Protein AF-A0A7S0EV48-F1 (afdb_monomer)

Solvent-accessible surface area (backbone atoms only — not comparable to full-atom values): 9261 Å² total; per-residue (Å²): 136,82,73,66,69,78,42,91,48,71,89,72,40,37,50,94,93,35,61,38,34,83,63,42,38,65,56,69,79,68,85,38,49,69,50,96,59,47,28,30,71,78,83,77,50,56,80,42,64,40,80,38,73,55,60,27,65,70,56,52,50,50,52,32,59,42,40,72,40,88,62,44,61,56,60,30,37,65,75,22,78,67,52,96,60,30,73,52,99,55,79,48,64,44,30,36,52,44,49,37,57,83,77,74,41,82,42,78,36,69,40,39,57,60,41,55,19,26,65,86,63,86,44,51,26,48,41,43,57,20,96,72,22,32,37,52,58,34,55,50,53,51,36,50,22,56,72,62,71,27,50,66,34,44,36,71,72,65,54,75,56,105

Organism: NCBI:txid33657

InterPro domains:
  IPR000169 Cysteine peptidase, cysteine active site [PS00139] (51-62)
  IPR001300 Peptidase C2, calpain, catalytic domain [PF00648] (40-161)
  IPR001300 Peptidase C2, calpain, catalytic domain [PS50203] (36-162)
  IPR022684 Peptidase C2, calpain family [PR00704] (51-67)
  IPR022684 Peptidase C2, calpain family [PR00704] (124-147)
  IPR022684 Peptidase C2, calpain family [PR00704] (149-162)
  IPR022684 Peptidase C2, calpain family [PTHR10183] (40-162)
  IPR038765 Papain-like cysteine peptidase superfamily [SSF54001] (39-161)

Mean predicted aligned error: 6.04 Å

Sequence (162 aa):
GLGASTDKFTDGFGYGGYKCGPPIKPGRGEGVGDVPSLKFVGDIDPSDITQGGVGDCWLLSGISSLAEFDGAIARLFRKTEGIERLPQDMPNSYTVSLFDLATWQEVDVVVDERLARKPDGTGLLGCEPSQDGELWACYLEKAVAAHCGGWDKIDGGQCTHA

Nearest PDB structures (foldseek):
  2nqa-assembly1_B  TM=6.948E-01  e=1.345E-07  Homo sapiens
  7afo-assembly1_Q  TM=5.428E-01  e=9.738E+00  Escherichia coli
  5cgm-assembly1_A  TM=2.486E-01  e=5.796E+00  Mycolicibacterium thermoresistibile ATCC 19527
  5cim-assembly1_A  TM=2.301E-01  e=7.041E+00  Mycolicibacterium thermoresistibile ATCC 19527
  5cgm-assembly1_B  TM=2.369E-01  e=7.513E+00  Mycolicibacterium thermoresistibile ATCC 19527

Foldseek 3Di:
DDQPDADPAQQVADDPPFHFDDWDFACPPRPAVVDPLAAQDDQQALQQWDWAQFQLVVVSVVVSVLSVDPCSLVVQQVVQPPRRPPPDPGWGKTWGFFAFLVVRDTDTFIHTRIFTHHSVRPGTRGTGGGPSNHCSRRVNVVSLQVVLVHRNCSHPPNDPGD

Structure (mmCIF, N/CA/C/O backbone):
data_AF-A0A7S0EV48-F1
#
_entry.id   AF-A0A7S0EV48-F1
#
loop_
_atom_site.group_PDB
_atom_site.id
_atom_site.type_symbol
_atom_site.label_atom_id
_atom_site.label_alt_id
_atom_site.label_comp_id
_atom_site.label_asym_id
_atom_site.label_entity_id
_atom_site.label_seq_id
_atom_site.pdbx_PDB_ins_code
_atom_site.Cartn_x
_atom_site.Cartn_y
_atom_site.Cartn_z
_atom_site.occupancy
_atom_site.B_iso_or_equiv
_atom_site.auth_seq_id
_atom_site.auth_comp_id
_atom_site.auth_asym_id
_atom_site.auth_atom_id
_atom_site.pdbx_PDB_model_num
ATOM 1 N N . GLY A 1 1 ? -21.873 6.089 -14.968 1.00 37.34 1 GLY A N 1
ATOM 2 C CA . GLY A 1 1 ? -20.549 5.551 -15.315 1.00 37.34 1 GLY A CA 1
ATOM 3 C C . GLY A 1 1 ? -19.539 6.271 -14.468 1.00 37.34 1 GLY A C 1
ATOM 4 O O . GLY A 1 1 ? -19.228 7.410 -14.774 1.00 37.34 1 GLY A O 1
ATOM 5 N N . LEU A 1 2 ? -19.140 5.670 -13.353 1.00 43.53 2 LEU A N 1
ATOM 6 C CA . LEU A 1 2 ? -18.134 6.231 -12.459 1.00 43.53 2 LEU A CA 1
ATOM 7 C C . LEU A 1 2 ? -16.817 5.564 -12.847 1.00 43.53 2 LEU A C 1
ATOM 9 O O . LEU A 1 2 ? -16.597 4.406 -12.515 1.00 43.53 2 LEU A O 1
ATOM 13 N N . GLY A 1 3 ? -15.993 6.251 -13.639 1.00 45.72 3 GLY A N 1
ATOM 14 C CA . GLY A 1 3 ? -14.581 5.882 -13.701 1.00 45.72 3 GLY A CA 1
ATOM 15 C C . GLY A 1 3 ? -14.022 6.058 -12.295 1.00 45.72 3 GLY A C 1
ATOM 16 O O . GLY A 1 3 ? -14.313 7.084 -11.676 1.00 45.72 3 GLY A O 1
ATOM 17 N N . ALA A 1 4 ? -13.316 5.061 -11.757 1.00 56.09 4 ALA A N 1
ATOM 18 C CA . ALA A 1 4 ? -12.731 5.204 -10.430 1.00 56.09 4 ALA A CA 1
ATOM 19 C C . ALA A 1 4 ? -11.865 6.469 -10.419 1.00 56.09 4 ALA A C 1
ATOM 21 O O . ALA A 1 4 ? -11.017 6.664 -11.294 1.00 56.09 4 ALA A O 1
ATOM 22 N N . SER A 1 5 ? -12.153 7.364 -9.476 1.00 69.50 5 SER A N 1
ATOM 23 C CA . SER A 1 5 ? -11.371 8.577 -9.292 1.00 69.50 5 SER A CA 1
ATOM 24 C C . SER A 1 5 ? -9.965 8.169 -8.880 1.00 69.50 5 SER A C 1
ATOM 26 O O . SER A 1 5 ? -9.798 7.392 -7.943 1.00 69.50 5 SER A O 1
ATOM 28 N N . THR A 1 6 ? -8.959 8.722 -9.550 1.00 86.62 6 THR A N 1
ATOM 29 C CA . THR A 1 6 ? -7.585 8.701 -9.050 1.00 86.62 6 THR A CA 1
ATOM 30 C C . THR A 1 6 ? -7.553 9.305 -7.651 1.00 86.62 6 THR A C 1
ATOM 32 O O . THR A 1 6 ? -8.226 10.314 -7.402 1.00 86.62 6 THR A O 1
ATOM 35 N N . ASP A 1 7 ? -6.788 8.710 -6.740 1.00 88.31 7 ASP A N 1
ATOM 36 C CA . ASP A 1 7 ? -6.593 9.298 -5.420 1.00 88.31 7 ASP A CA 1
ATOM 37 C C . ASP A 1 7 ? -5.727 10.565 -5.495 1.00 88.31 7 ASP A C 1
ATOM 39 O O . ASP A 1 7 ? -5.001 10.808 -6.462 1.00 88.31 7 ASP A O 1
ATOM 43 N N . LYS A 1 8 ? -5.824 11.398 -4.455 1.00 92.12 8 LYS A N 1
ATOM 44 C CA . LYS A 1 8 ? -5.114 12.683 -4.363 1.00 92.12 8 LYS A CA 1
ATOM 45 C C . LYS A 1 8 ? -3.654 12.559 -3.903 1.00 92.12 8 LYS A C 1
ATOM 47 O O . LYS A 1 8 ? -2.992 13.582 -3.751 1.00 92.12 8 LYS A O 1
ATOM 52 N N . PHE A 1 9 ? -3.183 11.350 -3.604 1.00 92.56 9 PHE A N 1
ATOM 53 C CA . PHE A 1 9 ? -1.909 11.112 -2.922 1.00 92.56 9 PHE A CA 1
ATOM 54 C C . PHE A 1 9 ? -0.820 10.694 -3.907 1.00 92.56 9 PHE A C 1
ATOM 56 O O . PHE A 1 9 ? 0.277 11.250 -3.898 1.00 92.56 9 PHE A O 1
ATOM 63 N N . THR A 1 10 ? -1.148 9.754 -4.792 1.00 92.56 10 THR A N 1
ATOM 64 C CA . THR A 1 10 ? -0.182 9.019 -5.614 1.00 92.56 10 THR A CA 1
ATOM 65 C C . THR A 1 10 ? 0.681 9.936 -6.477 1.00 92.56 10 THR A C 1
ATOM 67 O O . THR A 1 10 ? 1.898 9.774 -6.523 1.00 92.56 10 THR A O 1
ATOM 70 N N . ASP A 1 11 ? 0.086 10.948 -7.113 1.00 92.06 11 ASP A N 1
ATOM 71 C CA . ASP A 1 11 ? 0.813 11.858 -8.012 1.00 92.06 11 ASP A CA 1
ATOM 72 C C . ASP A 1 11 ? 1.750 12.832 -7.271 1.00 92.06 11 ASP A C 1
ATOM 74 O O . ASP A 1 11 ? 2.665 13.408 -7.877 1.00 92.06 11 ASP A O 1
ATOM 78 N N . GLY A 1 12 ? 1.521 13.014 -5.966 1.00 91.38 12 GLY A N 1
ATOM 79 C CA . GLY A 1 12 ? 2.318 13.849 -5.071 1.00 91.38 12 GLY A CA 1
ATOM 80 C C . GLY A 1 12 ? 3.373 13.083 -4.274 1.00 91.38 12 GLY A C 1
ATOM 81 O O . GLY A 1 12 ? 4.150 13.716 -3.561 1.00 91.38 12 GLY A O 1
ATOM 82 N N . PHE A 1 13 ? 3.425 11.751 -4.373 1.00 92.25 13 PHE A N 1
ATOM 83 C CA . PHE A 1 13 ? 4.377 10.965 -3.599 1.00 92.25 13 PHE A CA 1
ATOM 84 C C . PHE A 1 13 ? 5.834 11.247 -3.985 1.00 92.25 13 PHE A C 1
ATOM 86 O O . PHE A 1 13 ? 6.220 11.331 -5.155 1.00 92.25 13 PHE A O 1
ATOM 93 N N . GLY A 1 14 ? 6.660 11.337 -2.949 1.00 91.62 14 GLY A N 1
ATOM 94 C CA . GLY A 1 14 ? 8.107 11.442 -3.009 1.00 91.62 14 GLY A CA 1
ATOM 95 C C . GLY A 1 14 ? 8.740 10.660 -1.864 1.00 91.62 14 GLY A C 1
ATOM 96 O O . GLY A 1 14 ? 8.040 10.236 -0.942 1.00 91.62 14 GLY A O 1
ATOM 97 N N . TYR A 1 15 ? 10.047 10.454 -1.965 1.00 91.81 15 TYR A N 1
ATOM 98 C CA . TYR A 1 15 ? 10.857 9.778 -0.961 1.00 91.81 15 TYR A CA 1
ATOM 99 C C . TYR A 1 15 ? 12.295 10.296 -1.010 1.00 91.81 15 TYR A C 1
ATOM 101 O O . TYR A 1 15 ? 12.851 10.496 -2.097 1.00 91.81 15 TYR A O 1
ATOM 109 N N . GLY A 1 16 ? 12.888 10.573 0.150 1.00 89.06 16 GLY A N 1
ATOM 110 C CA . GLY A 1 16 ? 14.241 11.121 0.265 1.00 89.06 16 GLY A CA 1
ATOM 111 C C . GLY A 1 16 ? 14.405 12.492 -0.402 1.00 89.06 16 GLY A C 1
ATOM 112 O O . GLY A 1 16 ? 15.493 12.824 -0.867 1.00 89.06 16 GLY A O 1
ATOM 113 N N . GLY A 1 17 ? 13.324 13.273 -0.512 1.00 88.81 17 GLY A N 1
ATOM 114 C CA . GLY A 1 17 ? 13.307 14.560 -1.221 1.00 88.81 17 GLY A CA 1
ATOM 115 C C . GLY A 1 17 ? 13.199 14.465 -2.749 1.00 88.81 17 GLY A C 1
ATOM 116 O O . GLY A 1 17 ? 13.199 15.497 -3.422 1.00 88.81 17 GLY A O 1
ATOM 117 N N . TYR A 1 18 ? 13.066 13.261 -3.310 1.00 91.88 18 TYR A N 1
ATOM 118 C CA . TYR A 1 18 ? 12.875 13.040 -4.744 1.00 91.88 18 TYR A CA 1
ATOM 119 C C . TYR A 1 18 ? 11.435 12.642 -5.051 1.00 91.88 18 TYR A C 1
ATOM 121 O O . TYR A 1 18 ? 10.774 11.978 -4.256 1.00 91.88 18 TYR A O 1
ATOM 129 N N . LYS A 1 19 ? 10.940 13.017 -6.234 1.00 93.50 19 LYS A N 1
ATOM 130 C CA . LYS A 1 19 ? 9.634 12.551 -6.711 1.00 93.50 19 LYS A CA 1
ATOM 131 C C . LYS A 1 19 ? 9.695 11.046 -6.995 1.00 93.50 19 LYS A C 1
ATOM 133 O O . LYS A 1 19 ? 10.686 10.571 -7.548 1.00 93.50 19 LYS A O 1
ATOM 138 N N . CYS A 1 20 ? 8.635 10.316 -6.653 1.00 93.38 20 CYS A N 1
ATOM 139 C CA . CYS A 1 20 ? 8.510 8.915 -7.047 1.00 93.38 20 CYS A CA 1
ATOM 140 C C . CYS A 1 20 ? 8.480 8.774 -8.577 1.00 93.38 20 CYS A C 1
ATOM 142 O O . CYS A 1 20 ? 8.062 9.689 -9.297 1.00 93.38 20 CYS A O 1
ATOM 144 N N . GLY A 1 21 ? 8.906 7.610 -9.072 1.00 90.88 21 GLY A N 1
ATOM 145 C CA . GLY A 1 21 ? 8.765 7.271 -10.488 1.00 90.88 21 GLY A CA 1
ATOM 146 C C . GLY A 1 21 ? 7.291 7.195 -10.921 1.00 90.88 21 GLY A C 1
ATOM 147 O O . GLY A 1 21 ? 6.396 7.248 -10.071 1.00 90.88 21 GLY A O 1
ATOM 148 N N . PRO A 1 22 ? 7.010 7.049 -12.232 1.00 91.75 22 PRO A N 1
ATOM 149 C CA . PRO A 1 22 ? 5.653 6.815 -12.713 1.00 91.75 22 PRO A CA 1
ATOM 150 C C . PRO A 1 22 ? 5.010 5.656 -11.938 1.00 91.75 22 PRO A C 1
ATOM 152 O O . PRO A 1 22 ? 5.645 4.604 -11.801 1.00 91.75 22 PRO A O 1
ATOM 155 N N . PRO A 1 23 ? 3.802 5.849 -11.390 1.00 93.81 23 PRO A N 1
ATOM 156 C CA . PRO A 1 23 ? 3.185 4.836 -10.556 1.00 93.81 23 PRO A CA 1
ATOM 157 C C . PRO A 1 23 ? 2.750 3.637 -11.398 1.00 93.81 23 PRO A C 1
ATOM 159 O O . PRO A 1 23 ? 2.512 3.783 -12.599 1.00 93.81 23 PRO A O 1
ATOM 162 N N . ILE A 1 24 ? 2.615 2.478 -10.754 1.00 94.38 24 ILE A N 1
ATOM 163 C CA . ILE A 1 24 ? 2.274 1.226 -11.436 1.00 94.38 24 ILE A CA 1
ATOM 164 C C . ILE A 1 24 ? 1.084 0.501 -10.869 1.00 94.38 24 ILE A C 1
ATOM 166 O O . ILE A 1 24 ? 0.773 0.628 -9.691 1.00 94.38 24 ILE A O 1
ATOM 170 N N . LYS A 1 25 ? 0.435 -0.292 -11.708 1.00 95.50 25 LYS A N 1
ATOM 171 C CA . LYS A 1 25 ? -0.796 -0.994 -11.369 1.00 95.50 25 LYS A CA 1
ATOM 172 C C . LYS A 1 25 ? -0.565 -2.505 -11.358 1.00 95.50 25 LYS A C 1
ATOM 174 O O . LYS A 1 25 ? -0.212 -3.059 -12.403 1.00 95.50 25 LYS A O 1
ATOM 179 N N . PRO A 1 26 ? -0.786 -3.177 -10.217 1.00 95.19 26 PRO A N 1
ATOM 180 C CA . PRO A 1 26 ? -0.712 -4.628 -10.152 1.00 95.19 26 PRO A CA 1
ATOM 181 C C . PRO A 1 26 ? -1.669 -5.307 -11.143 1.00 95.19 26 PRO A C 1
ATOM 183 O O . PRO A 1 26 ? -2.824 -4.895 -11.265 1.00 95.19 26 PRO A O 1
ATOM 186 N N . GLY A 1 27 ? -1.197 -6.334 -11.855 1.00 94.69 27 GLY A N 1
ATOM 187 C CA . GLY A 1 27 ? -2.019 -7.143 -12.766 1.00 94.69 27 GLY A CA 1
ATOM 188 C C . GLY A 1 27 ? -2.384 -6.469 -14.090 1.00 94.69 27 GLY A C 1
ATOM 189 O O . GLY A 1 27 ? -3.330 -6.893 -14.756 1.00 94.69 27 GLY A O 1
ATOM 190 N N . ARG A 1 28 ? -1.688 -5.390 -14.474 1.00 94.88 28 ARG A N 1
ATOM 191 C CA . ARG A 1 28 ? -1.953 -4.622 -15.709 1.00 94.88 28 ARG A CA 1
ATOM 192 C C . ARG A 1 28 ? -0.891 -4.795 -16.796 1.00 94.88 28 ARG A C 1
ATOM 194 O O . ARG A 1 28 ? -0.917 -4.065 -17.785 1.00 94.88 28 ARG A O 1
ATOM 201 N N . GLY A 1 29 ? 0.029 -5.743 -16.641 1.00 93.25 29 GLY A N 1
ATOM 202 C CA . GLY A 1 29 ? 1.177 -5.916 -17.534 1.00 93.25 29 GLY A CA 1
ATOM 203 C C . GLY A 1 29 ? 2.270 -4.868 -17.308 1.00 93.25 29 GLY A C 1
ATOM 204 O O . GLY A 1 29 ? 3.036 -4.570 -18.225 1.00 93.25 29 GLY A O 1
ATOM 205 N N . GLU A 1 30 ? 2.318 -4.269 -16.115 1.00 92.00 30 GLU A N 1
ATOM 206 C CA . GLU A 1 30 ? 3.258 -3.198 -15.750 1.00 92.00 30 GLU A CA 1
ATOM 207 C C . GLU A 1 30 ? 4.457 -3.700 -14.917 1.00 92.00 30 GLU A C 1
ATOM 209 O O . GLU A 1 30 ? 5.269 -2.899 -14.433 1.00 92.00 30 GLU A O 1
ATOM 214 N N . GLY A 1 31 ? 4.598 -5.023 -14.785 1.00 89.88 31 GLY A N 1
ATOM 215 C CA . GLY A 1 31 ? 5.718 -5.707 -14.140 1.00 89.88 31 GLY A CA 1
ATOM 216 C C . GLY A 1 31 ? 5.527 -5.983 -12.650 1.00 89.88 31 GLY A C 1
ATOM 217 O O . GLY A 1 31 ? 6.502 -6.309 -11.980 1.00 89.88 31 GLY A O 1
ATOM 218 N N . VAL A 1 32 ? 4.310 -5.841 -12.118 1.00 91.69 32 VAL A N 1
ATOM 219 C CA . VAL A 1 32 ? 3.976 -6.110 -10.710 1.00 91.69 32 VAL A CA 1
ATOM 220 C C . VAL A 1 32 ? 2.656 -6.851 -10.643 1.00 91.69 32 VAL A C 1
ATOM 222 O O . VAL A 1 32 ? 1.693 -6.458 -11.293 1.00 91.69 32 VAL A O 1
ATOM 225 N N . GLY A 1 33 ? 2.603 -7.924 -9.852 1.00 91.06 33 GLY A N 1
ATOM 226 C CA . GLY A 1 33 ? 1.380 -8.709 -9.677 1.00 91.06 33 GLY A CA 1
ATOM 227 C C . GLY A 1 33 ? 0.828 -9.307 -10.978 1.00 91.06 33 GLY A C 1
ATOM 228 O O . GLY A 1 33 ? -0.338 -9.672 -11.023 1.00 91.06 33 GLY A O 1
ATOM 229 N N . ASP A 1 34 ? 1.624 -9.407 -12.045 1.00 92.75 34 ASP A N 1
ATOM 230 C CA . ASP A 1 34 ? 1.198 -9.951 -13.341 1.00 92.75 34 ASP A CA 1
ATOM 231 C C . ASP A 1 34 ? 1.189 -11.491 -13.314 1.00 92.75 34 ASP A C 1
ATOM 233 O O . ASP A 1 34 ? 1.877 -12.165 -14.082 1.00 92.75 34 ASP A O 1
ATOM 237 N N . VAL A 1 35 ? 0.425 -12.049 -12.372 1.00 92.75 35 VAL A N 1
ATOM 238 C CA . VAL A 1 35 ? 0.313 -13.483 -12.096 1.00 92.75 35 VAL A CA 1
ATOM 239 C C . VAL A 1 35 ? -1.154 -13.923 -12.085 1.00 92.75 35 VAL A C 1
ATOM 241 O O . VAL A 1 35 ? -2.019 -13.161 -11.657 1.00 92.75 35 VAL A O 1
ATOM 244 N N . PRO A 1 36 ? -1.473 -15.165 -12.500 1.00 90.38 36 PRO A N 1
ATOM 245 C CA . PRO A 1 36 ? -2.854 -15.660 -12.493 1.00 90.38 36 PRO A CA 1
ATOM 246 C C . PRO A 1 36 ? -3.494 -15.749 -11.101 1.00 90.38 36 PRO A C 1
ATOM 248 O O . PRO A 1 36 ? -4.714 -15.809 -11.000 1.00 90.38 36 PRO A O 1
ATOM 251 N N . SER A 1 37 ? -2.681 -15.809 -10.045 1.00 92.44 37 SER A N 1
ATOM 252 C CA . SER A 1 37 ? -3.123 -15.925 -8.652 1.00 92.44 37 SER A CA 1
ATOM 253 C C . SER A 1 37 ? -3.391 -14.581 -7.973 1.00 92.44 37 SER A C 1
ATOM 255 O O . SER A 1 37 ? -3.712 -14.579 -6.785 1.00 92.44 37 SER A O 1
ATOM 257 N N . LEU A 1 38 ? -3.242 -13.460 -8.693 1.00 94.88 38 LEU A N 1
ATOM 258 C CA . LEU A 1 38 ? -3.390 -12.123 -8.128 1.00 94.88 38 LEU A CA 1
ATOM 259 C C . LEU A 1 38 ? -4.759 -11.968 -7.462 1.00 94.88 38 LEU A C 1
ATOM 261 O O . LEU A 1 38 ? -5.801 -12.188 -8.081 1.00 94.88 38 LEU A O 1
ATOM 265 N N . LYS A 1 39 ? -4.739 -11.552 -6.202 1.00 95.00 39 LYS A N 1
ATOM 266 C CA . LYS A 1 39 ? -5.926 -11.386 -5.369 1.00 95.00 39 LYS A CA 1
ATOM 267 C C . LYS A 1 39 ? -5.693 -10.275 -4.361 1.00 95.00 39 LYS A C 1
ATOM 269 O O . LYS A 1 39 ? -4.558 -9.950 -4.023 1.00 95.00 39 LYS A O 1
ATOM 274 N N . PHE A 1 40 ? -6.766 -9.660 -3.878 1.00 92.12 40 PHE A N 1
ATOM 275 C CA . PHE A 1 40 ? -6.627 -8.675 -2.813 1.00 92.12 40 PHE A CA 1
ATOM 276 C C . PHE A 1 40 ? -6.127 -9.331 -1.519 1.00 92.12 40 PHE A C 1
ATOM 278 O O . PHE A 1 40 ? -5.123 -8.895 -0.963 1.00 92.12 40 PHE A O 1
ATOM 285 N N . VAL A 1 41 ? -6.797 -10.398 -1.089 1.00 89.12 41 VAL A N 1
ATOM 286 C CA . VAL A 1 41 ? -6.462 -11.178 0.106 1.00 89.12 41 VAL A CA 1
ATOM 287 C C . VAL A 1 41 ? -6.860 -12.637 -0.119 1.00 89.12 41 VAL A C 1
ATOM 289 O O . VAL A 1 41 ? -7.853 -12.899 -0.804 1.00 89.12 41 VAL A O 1
ATOM 292 N N . GLY A 1 42 ? -6.076 -13.574 0.402 1.00 83.31 42 GLY A N 1
ATOM 293 C CA . GLY A 1 42 ? -6.401 -14.996 0.479 1.00 83.31 42 GLY A CA 1
ATOM 294 C C . GLY A 1 42 ? -6.404 -15.459 1.928 1.00 83.31 42 GLY A C 1
ATOM 295 O O . GLY A 1 42 ? -7.215 -14.983 2.724 1.00 83.31 42 GLY A O 1
ATOM 296 N N . ASP A 1 43 ? -5.505 -16.384 2.257 1.00 79.81 43 ASP A N 1
ATOM 297 C CA . ASP A 1 43 ? -5.260 -16.782 3.640 1.00 79.81 43 ASP A CA 1
ATOM 298 C C . ASP A 1 43 ? -4.224 -15.814 4.212 1.00 79.81 43 ASP A C 1
ATOM 300 O O . ASP A 1 43 ? -3.059 -15.879 3.841 1.00 79.81 43 ASP A O 1
ATOM 304 N N . ILE A 1 44 ? -4.664 -14.901 5.084 1.00 78.44 44 ILE A N 1
ATOM 305 C CA . ILE A 1 44 ? -3.795 -13.874 5.670 1.00 78.44 44 ILE A CA 1
ATOM 306 C C . ILE A 1 44 ? -2.636 -14.555 6.406 1.00 78.44 44 ILE A C 1
ATOM 308 O O . ILE A 1 44 ? -2.856 -15.196 7.437 1.00 78.44 44 ILE A O 1
ATOM 312 N N . ASP A 1 45 ? -1.413 -14.364 5.915 1.00 73.94 45 ASP A N 1
ATOM 313 C CA . ASP A 1 45 ? -0.200 -14.878 6.541 1.00 73.94 45 ASP A CA 1
ATOM 314 C C . ASP A 1 45 ? 0.793 -13.727 6.798 1.00 73.94 45 ASP A C 1
ATOM 316 O O . ASP A 1 45 ? 1.032 -12.886 5.928 1.00 73.94 45 ASP A O 1
ATOM 320 N N . PRO A 1 46 ? 1.424 -13.652 7.984 1.00 72.38 46 PRO A N 1
ATOM 321 C CA . PRO A 1 46 ? 2.492 -12.690 8.258 1.00 72.38 46 PRO A CA 1
ATOM 322 C C . PRO A 1 46 ? 3.619 -12.651 7.207 1.00 72.38 46 PRO A C 1
ATOM 324 O O . PRO A 1 46 ? 4.259 -11.611 7.040 1.00 72.38 46 PRO A O 1
ATOM 327 N N . SER A 1 47 ? 3.872 -13.761 6.507 1.00 72.38 47 SER A N 1
ATOM 328 C CA . SER A 1 47 ? 4.855 -13.885 5.424 1.00 72.38 47 SER A CA 1
ATOM 329 C C . SER A 1 47 ? 4.435 -13.228 4.107 1.00 72.38 47 SER A C 1
ATOM 331 O O . SER A 1 47 ? 5.284 -13.057 3.229 1.00 72.38 47 SER A O 1
ATOM 333 N N . ASP A 1 48 ? 3.185 -12.769 3.984 1.00 72.00 48 ASP A N 1
ATOM 334 C CA . ASP A 1 48 ? 2.737 -11.965 2.842 1.00 72.00 48 ASP A CA 1
ATOM 335 C C . ASP A 1 48 ? 3.395 -10.580 2.795 1.00 72.00 48 ASP A C 1
ATOM 337 O O . ASP A 1 48 ? 3.380 -9.907 1.763 1.00 72.00 48 ASP A O 1
ATOM 341 N N . ILE A 1 49 ? 3.993 -10.138 3.902 1.00 74.00 49 ILE A N 1
ATOM 342 C CA . ILE A 1 49 ? 4.611 -8.821 4.017 1.00 74.00 49 ILE A CA 1
ATOM 343 C C . ILE A 1 49 ? 6.060 -8.892 3.532 1.00 74.00 49 ILE A C 1
ATOM 345 O O . ILE A 1 49 ? 6.957 -9.353 4.239 1.00 74.00 49 ILE A O 1
ATOM 349 N N . THR A 1 50 ? 6.306 -8.365 2.333 1.00 71.69 50 THR A N 1
ATOM 350 C CA . THR A 1 50 ? 7.661 -8.164 1.799 1.00 71.69 50 THR A CA 1
ATOM 351 C C . THR A 1 50 ? 7.974 -6.673 1.737 1.00 71.69 50 THR A C 1
ATOM 353 O O . THR A 1 50 ? 7.382 -5.948 0.940 1.00 71.69 50 THR A O 1
ATOM 356 N N . GLN A 1 51 ? 8.902 -6.215 2.587 1.00 66.88 51 GLN A N 1
ATOM 357 C CA . GLN A 1 51 ? 9.284 -4.802 2.680 1.00 66.88 51 GLN A CA 1
ATOM 358 C C . GLN A 1 51 ? 9.851 -4.27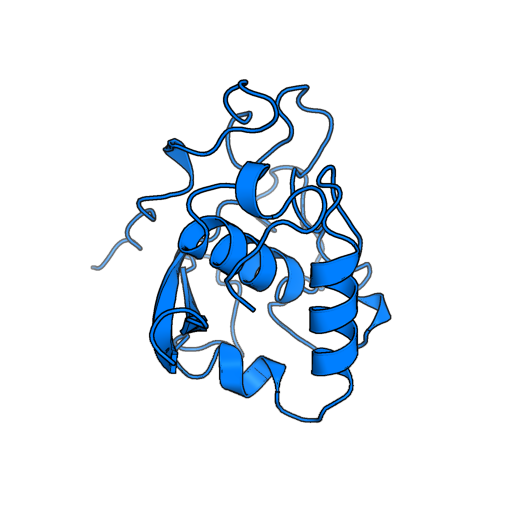0 1.356 1.00 66.88 51 GLN A C 1
ATOM 360 O O . GLN A 1 51 ? 10.689 -4.912 0.719 1.00 66.88 51 GLN A O 1
ATOM 365 N N . GLY A 1 52 ? 9.423 -3.061 0.989 1.00 68.31 52 GLY A N 1
ATOM 366 C CA . GLY A 1 52 ? 9.952 -2.307 -0.142 1.00 68.31 52 GLY A CA 1
ATOM 367 C C . GLY A 1 52 ? 11.253 -1.558 0.164 1.00 68.31 52 GLY A C 1
ATOM 368 O O . GLY A 1 52 ? 12.168 -2.046 0.819 1.00 68.31 52 GLY A O 1
ATOM 369 N N . GLY A 1 53 ? 11.373 -0.342 -0.368 1.00 56.97 53 GLY A N 1
ATOM 370 C CA . GLY A 1 53 ? 12.528 0.537 -0.152 1.00 56.97 53 GLY A CA 1
ATOM 371 C C . GLY A 1 53 ? 12.462 1.416 1.095 1.00 56.97 53 GLY A C 1
ATOM 372 O O . GLY A 1 53 ? 13.438 2.115 1.354 1.00 56.97 53 GLY A O 1
ATOM 373 N N . VAL A 1 54 ? 11.343 1.425 1.821 1.00 63.66 54 VAL A N 1
ATOM 374 C CA . VAL A 1 54 ? 11.143 2.271 3.007 1.00 63.66 54 VAL A CA 1
ATOM 375 C C . VAL A 1 54 ? 11.585 1.528 4.268 1.00 63.66 54 VAL A C 1
ATOM 377 O O . VAL A 1 54 ? 11.279 0.354 4.439 1.00 63.66 54 VAL A O 1
ATOM 380 N N . GLY A 1 55 ? 12.305 2.204 5.169 1.00 64.00 55 GLY A N 1
ATOM 381 C CA . GLY A 1 55 ? 12.747 1.670 6.460 1.00 64.00 55 GLY A CA 1
ATOM 382 C C . GLY A 1 55 ? 11.645 1.683 7.523 1.00 64.00 55 GLY A C 1
ATOM 383 O O . GLY A 1 55 ? 11.839 2.182 8.632 1.00 64.00 55 GLY A O 1
ATOM 384 N N . ASP A 1 56 ? 10.475 1.143 7.204 1.00 65.81 56 ASP A N 1
ATOM 385 C CA . ASP A 1 56 ? 9.275 1.121 8.045 1.00 65.81 56 ASP A CA 1
ATOM 386 C C . ASP A 1 56 ? 9.065 -0.228 8.752 1.00 65.81 56 ASP A C 1
ATOM 388 O O . ASP A 1 56 ? 7.948 -0.619 9.079 1.00 65.81 56 ASP A O 1
ATOM 392 N N . CYS A 1 57 ? 10.150 -0.947 9.053 1.00 65.56 57 CYS A N 1
ATOM 393 C CA . CYS A 1 57 ? 10.079 -2.294 9.629 1.00 65.56 57 CYS A CA 1
ATOM 394 C C . CYS A 1 57 ? 9.277 -2.354 10.943 1.00 65.56 57 CYS A C 1
ATOM 396 O O . CYS A 1 57 ? 8.710 -3.392 11.272 1.00 65.56 57 CYS A O 1
ATOM 398 N N . TRP A 1 58 ? 9.190 -1.241 11.677 1.00 68.69 58 TRP A N 1
ATOM 399 C CA . TRP A 1 58 ? 8.346 -1.077 12.860 1.00 68.69 58 TRP A CA 1
ATOM 400 C C . TRP A 1 58 ? 6.841 -1.116 12.514 1.00 68.69 58 TRP A C 1
ATOM 402 O O . TRP A 1 58 ? 6.073 -1.765 13.223 1.00 68.69 58 TRP A O 1
ATOM 412 N N . LEU A 1 59 ? 6.430 -0.478 11.411 1.00 65.56 59 LEU A N 1
ATOM 413 C CA . LEU A 1 59 ? 5.059 -0.468 10.898 1.00 65.56 59 LEU A CA 1
ATOM 414 C C . LEU A 1 59 ? 4.708 -1.846 10.358 1.00 65.56 59 LEU A C 1
ATOM 416 O O . LEU A 1 59 ? 3.683 -2.407 10.730 1.00 65.56 59 LEU A O 1
ATOM 420 N N . LEU A 1 60 ? 5.596 -2.418 9.546 1.00 68.44 60 LEU A N 1
ATOM 421 C CA . LEU A 1 60 ? 5.409 -3.749 8.977 1.00 68.44 60 LEU A CA 1
ATOM 422 C C . LEU A 1 60 ? 5.354 -4.829 10.053 1.00 68.44 60 LEU A C 1
ATOM 424 O O . LEU A 1 60 ? 4.533 -5.731 9.954 1.00 68.44 60 LEU A O 1
ATOM 428 N N . SER A 1 61 ? 6.137 -4.705 11.128 1.00 71.56 61 SER A N 1
ATOM 429 C CA . SER A 1 61 ? 6.016 -5.598 12.289 1.00 71.56 61 SER A CA 1
ATOM 430 C C . SER A 1 61 ? 4.655 -5.451 12.979 1.00 71.56 61 SER A C 1
ATOM 432 O O . SER A 1 61 ? 4.067 -6.446 13.399 1.00 71.56 61 SER A O 1
ATOM 434 N N . GLY A 1 62 ? 4.126 -4.227 13.079 1.00 74.44 62 GLY A N 1
ATOM 435 C CA . GLY A 1 62 ? 2.781 -3.970 13.601 1.00 74.44 62 GLY A CA 1
ATOM 436 C C . GLY A 1 62 ? 1.677 -4.548 12.712 1.00 74.44 62 GLY A C 1
ATOM 437 O O . GLY A 1 62 ? 0.774 -5.210 13.216 1.00 74.44 62 GLY A O 1
ATOM 438 N N . ILE A 1 63 ? 1.782 -4.369 11.394 1.00 75.94 63 ILE A N 1
ATOM 439 C CA . ILE A 1 63 ? 0.869 -4.947 10.399 1.00 75.94 63 ILE A CA 1
ATOM 440 C C . ILE A 1 63 ? 0.936 -6.480 10.428 1.00 75.94 63 ILE A C 1
ATOM 442 O O . ILE A 1 63 ? -0.102 -7.133 10.420 1.00 75.94 63 ILE A O 1
ATOM 446 N N . SER A 1 64 ? 2.138 -7.048 10.531 1.00 72.56 64 SER A N 1
ATOM 447 C CA . SER A 1 64 ? 2.382 -8.488 10.669 1.00 72.56 64 SER A CA 1
ATOM 448 C C . SER A 1 64 ? 1.733 -9.048 11.933 1.00 72.56 64 SER A C 1
ATOM 450 O O . SER A 1 64 ? 0.999 -10.027 11.873 1.00 72.56 64 SER A O 1
ATOM 452 N N . SER A 1 65 ? 1.902 -8.357 13.062 1.00 75.38 65 SER A N 1
ATOM 453 C CA . SER A 1 65 ? 1.269 -8.736 14.330 1.00 75.38 65 SER A CA 1
ATOM 454 C C . SER A 1 65 ? -0.255 -8.613 14.261 1.00 75.38 65 SER A C 1
ATOM 456 O O . SER A 1 65 ? -0.971 -9.404 14.859 1.00 75.38 65 SER A O 1
ATOM 458 N N . LEU A 1 66 ? -0.771 -7.615 13.536 1.00 75.00 66 LEU A N 1
ATOM 459 C CA . LEU A 1 66 ? -2.205 -7.443 13.315 1.00 75.00 66 LEU A CA 1
ATOM 460 C C . LEU A 1 66 ? -2.780 -8.558 12.432 1.00 75.00 66 LEU A C 1
ATOM 462 O O . LEU A 1 66 ? -3.901 -8.995 12.674 1.00 75.00 66 LEU A O 1
ATOM 466 N N . ALA A 1 67 ? -2.016 -9.018 11.440 1.00 76.88 67 ALA A N 1
ATOM 467 C CA . ALA A 1 67 ? -2.388 -10.101 10.535 1.00 76.88 67 ALA A CA 1
ATOM 468 C C . ALA A 1 67 ? -2.567 -11.449 11.259 1.00 76.88 67 ALA A C 1
ATOM 470 O O . ALA A 1 67 ? -3.389 -12.250 10.829 1.00 76.88 67 ALA A O 1
ATOM 471 N N . GLU A 1 68 ? -1.897 -11.668 12.399 1.00 77.25 68 GLU A N 1
ATOM 472 C CA . GLU A 1 68 ? -2.094 -12.859 13.245 1.00 77.25 68 GLU A CA 1
ATOM 473 C C . GLU A 1 68 ? -3.466 -12.901 13.948 1.00 77.25 68 GLU A C 1
ATOM 475 O O . GLU A 1 68 ? -3.865 -13.944 14.471 1.00 77.25 68 GLU A O 1
ATOM 480 N N . PHE A 1 69 ? -4.200 -11.783 13.994 1.00 78.75 69 PHE A N 1
ATOM 481 C CA . PHE A 1 69 ? -5.542 -11.739 14.570 1.00 78.75 69 PHE A CA 1
ATOM 482 C C . PHE A 1 69 ? -6.607 -11.930 13.490 1.00 78.75 69 PHE A C 1
ATOM 484 O O . PHE A 1 69 ? -6.849 -11.042 12.665 1.00 78.75 69 PHE A O 1
ATOM 491 N N . ASP A 1 70 ? -7.317 -13.057 13.569 1.00 76.81 70 ASP A N 1
ATOM 492 C CA . ASP A 1 70 ? -8.412 -13.405 12.663 1.00 76.81 70 ASP A CA 1
ATOM 493 C C . ASP A 1 70 ? -9.383 -12.231 12.438 1.00 76.81 70 ASP A C 1
ATOM 495 O O . ASP A 1 70 ? -10.007 -11.695 13.360 1.00 76.81 70 ASP A O 1
ATOM 499 N N . GLY A 1 71 ? -9.526 -11.829 11.173 1.00 82.56 71 GLY A N 1
ATOM 500 C CA . GLY A 1 71 ? -10.457 -10.784 10.744 1.00 82.56 71 GLY A CA 1
ATOM 501 C C . GLY A 1 71 ? -9.989 -9.341 10.967 1.00 82.56 71 GLY A C 1
ATOM 502 O O . GLY A 1 71 ? -10.728 -8.416 10.620 1.00 82.56 71 GLY A O 1
ATOM 503 N N . ALA A 1 72 ? -8.784 -9.103 11.490 1.00 86.50 72 ALA A N 1
ATOM 504 C CA . ALA A 1 72 ? -8.271 -7.747 11.684 1.00 86.50 72 ALA A CA 1
ATOM 505 C C . ALA A 1 72 ? -8.056 -7.002 10.356 1.00 86.50 72 ALA A C 1
ATOM 507 O O . ALA A 1 72 ? -8.531 -5.875 10.201 1.00 86.50 72 ALA A O 1
ATOM 508 N N . ILE A 1 73 ? -7.441 -7.652 9.361 1.00 89.12 73 ILE A N 1
ATOM 509 C CA . ILE A 1 73 ? -7.286 -7.084 8.011 1.00 89.12 73 ILE A CA 1
ATOM 510 C C . ILE A 1 73 ? -8.659 -6.847 7.373 1.00 89.12 73 ILE A C 1
ATOM 512 O O . ILE A 1 73 ? -8.942 -5.748 6.896 1.00 89.12 73 ILE A O 1
ATOM 516 N N . ALA A 1 74 ? -9.573 -7.817 7.461 1.00 89.69 74 ALA A N 1
ATOM 517 C CA . ALA A 1 74 ? -10.939 -7.652 6.962 1.00 89.69 74 ALA A CA 1
ATOM 518 C C . ALA A 1 74 ? -11.650 -6.443 7.601 1.00 89.69 74 ALA A C 1
ATOM 520 O O . ALA A 1 74 ? -12.370 -5.706 6.927 1.00 89.69 74 ALA A O 1
ATOM 521 N N . ARG A 1 75 ? -11.410 -6.174 8.892 1.00 91.44 75 ARG A N 1
ATOM 522 C CA . ARG A 1 75 ? -11.953 -5.002 9.591 1.00 91.44 75 ARG A CA 1
ATOM 523 C C . ARG A 1 75 ? -11.366 -3.683 9.087 1.00 91.44 75 ARG A C 1
ATOM 525 O O . ARG A 1 75 ? -12.121 -2.708 8.996 1.00 91.44 75 ARG A O 1
ATOM 532 N N . LEU A 1 76 ? -10.071 -3.631 8.774 1.00 94.50 76 LEU A N 1
ATOM 533 C CA . LEU A 1 76 ? -9.433 -2.440 8.199 1.00 94.50 76 LEU A CA 1
ATOM 534 C C . LEU A 1 76 ? -10.042 -2.092 6.841 1.00 94.50 76 LEU A C 1
ATOM 536 O O . LEU A 1 76 ? -10.327 -0.929 6.576 1.00 94.50 76 LEU A O 1
ATOM 540 N N . PHE A 1 77 ? -10.327 -3.097 6.016 1.00 95.56 77 PHE A N 1
ATOM 541 C CA . PHE A 1 77 ? -10.860 -2.889 4.671 1.00 95.56 77 PHE A CA 1
ATOM 542 C C . PHE A 1 77 ? -12.379 -3.073 4.555 1.00 95.56 77 PHE A C 1
ATOM 544 O O . PHE A 1 77 ? -12.912 -3.105 3.449 1.00 95.56 77 PHE A O 1
ATOM 551 N N . ARG A 1 78 ? -13.119 -3.134 5.668 1.00 94.75 78 ARG A N 1
ATOM 552 C CA . ARG A 1 78 ? -14.571 -3.424 5.687 1.00 94.75 78 ARG A CA 1
ATOM 553 C C . ARG A 1 78 ? -15.446 -2.471 4.862 1.00 94.75 78 ARG A C 1
ATOM 555 O O . ARG A 1 78 ? -16.592 -2.796 4.569 1.00 94.75 78 ARG A O 1
ATOM 562 N N . LYS A 1 79 ? -14.937 -1.274 4.550 1.00 96.12 79 LYS A N 1
A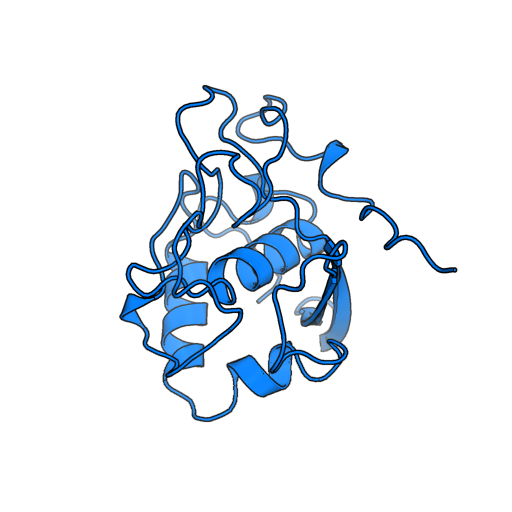TOM 563 C CA . LYS A 1 79 ? -15.611 -0.258 3.724 1.00 96.12 79 LYS A CA 1
ATOM 564 C C . LYS A 1 79 ? -15.182 -0.305 2.251 1.00 96.12 79 LYS A C 1
ATOM 566 O O . LYS A 1 79 ? -15.671 0.488 1.456 1.00 96.12 79 LYS A O 1
ATOM 571 N N . THR A 1 80 ? -14.283 -1.215 1.877 1.00 95.94 80 THR A N 1
ATOM 572 C CA . THR A 1 80 ? -13.919 -1.473 0.480 1.00 95.94 80 THR A CA 1
ATOM 573 C C . THR A 1 80 ? -15.030 -2.271 -0.197 1.00 95.94 80 THR A C 1
ATOM 575 O O . THR A 1 80 ? -15.352 -3.390 0.204 1.00 95.94 80 THR A O 1
ATOM 578 N N . GLU A 1 81 ? -15.636 -1.694 -1.232 1.00 92.50 81 GLU A N 1
ATOM 579 C CA . GLU A 1 81 ? -16.741 -2.329 -1.946 1.00 92.50 81 GLU A CA 1
ATOM 580 C C . GLU A 1 81 ? -16.270 -3.549 -2.747 1.00 92.50 81 GLU A C 1
ATOM 582 O O . GLU A 1 81 ? -15.351 -3.469 -3.556 1.00 92.50 81 GLU A O 1
ATOM 587 N N . GLY A 1 82 ? -16.938 -4.689 -2.549 1.00 91.69 82 GLY A N 1
ATOM 588 C CA . GLY A 1 82 ? -16.680 -5.896 -3.338 1.00 91.69 82 GLY A CA 1
ATOM 589 C C . GLY A 1 82 ? -15.282 -6.489 -3.150 1.00 91.69 82 GLY A C 1
ATOM 590 O O . GLY A 1 82 ? -14.788 -7.126 -4.076 1.00 91.69 82 GLY A O 1
ATOM 591 N N . ILE A 1 83 ? -14.676 -6.295 -1.974 1.00 91.31 83 ILE A N 1
ATOM 592 C CA . ILE A 1 83 ? -13.29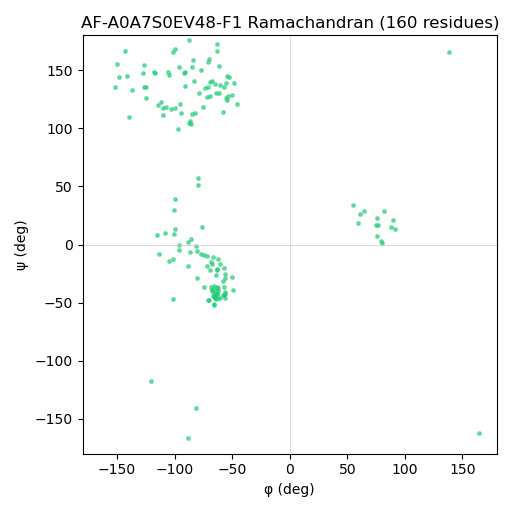2 -6.671 -1.652 1.00 91.31 83 ILE A CA 1
ATOM 593 C C . ILE A 1 83 ? -12.910 -8.111 -2.033 1.00 91.31 83 ILE A C 1
ATOM 595 O O . ILE A 1 83 ? -11.848 -8.331 -2.603 1.00 91.31 83 ILE A O 1
ATOM 599 N N . GLU A 1 84 ? -13.828 -9.061 -1.846 1.00 90.06 84 GLU A N 1
ATOM 600 C CA . GLU A 1 84 ? -13.680 -10.489 -2.189 1.00 90.06 84 GLU A CA 1
ATOM 601 C C . GLU A 1 84 ? -13.483 -10.760 -3.693 1.00 90.06 84 GLU A C 1
ATOM 603 O O . GLU A 1 84 ? -13.205 -11.881 -4.109 1.00 90.06 84 GLU A O 1
ATOM 608 N N . ARG A 1 85 ? -13.719 -9.756 -4.544 1.00 91.38 85 ARG A N 1
ATOM 609 C CA . ARG A 1 85 ? -13.610 -9.843 -6.009 1.00 91.38 85 ARG A CA 1
ATOM 610 C C . ARG A 1 85 ? -12.505 -8.945 -6.561 1.00 91.38 85 ARG A C 1
ATOM 612 O O . ARG A 1 85 ? -12.472 -8.730 -7.770 1.00 91.38 85 ARG A O 1
ATOM 619 N N . LEU A 1 86 ? -11.686 -8.351 -5.694 1.00 93.81 86 LEU A N 1
ATOM 620 C CA . LEU A 1 86 ? -10.594 -7.473 -6.096 1.00 93.81 86 LEU A CA 1
ATOM 621 C C . LEU A 1 86 ? -9.290 -8.272 -6.286 1.00 93.81 86 LEU A C 1
ATOM 623 O O . LEU A 1 86 ? -9.055 -9.237 -5.556 1.00 93.81 86 LEU A O 1
ATOM 627 N N . PRO A 1 87 ? -8.415 -7.847 -7.215 1.00 94.44 87 PRO A N 1
ATOM 628 C CA . PRO A 1 87 ? -8.628 -6.761 -8.176 1.00 94.44 87 PRO A CA 1
ATOM 629 C C . PRO A 1 87 ? -9.533 -7.181 -9.353 1.00 94.44 87 PRO A C 1
ATOM 631 O O . PRO A 1 87 ? -9.557 -8.335 -9.764 1.00 94.44 87 PRO A O 1
ATOM 634 N N . GLN A 1 88 ? -10.273 -6.223 -9.915 1.00 93.06 88 GLN A N 1
ATOM 635 C CA . GLN A 1 88 ? -11.090 -6.380 -11.123 1.00 93.06 88 GLN A CA 1
ATOM 636 C C . GLN A 1 88 ? -10.395 -5.796 -12.358 1.00 93.06 88 GLN A C 1
ATOM 638 O O . GLN A 1 88 ? -9.490 -4.966 -12.254 1.00 93.06 88 GLN A O 1
ATOM 643 N N . ASP A 1 89 ? -10.906 -6.143 -13.543 1.00 90.31 89 ASP A N 1
ATOM 644 C CA . ASP A 1 89 ? -10.454 -5.579 -14.822 1.00 90.31 89 ASP A CA 1
ATOM 645 C C . ASP A 1 89 ? -10.705 -4.067 -14.937 1.00 90.31 89 ASP A C 1
ATOM 647 O O . ASP A 1 89 ? -10.022 -3.372 -15.688 1.00 90.31 89 ASP A O 1
ATOM 651 N N . MET A 1 90 ? -11.645 -3.541 -14.157 1.00 90.81 90 MET A N 1
ATOM 652 C CA . MET A 1 90 ? -11.907 -2.109 -14.038 1.00 90.81 90 MET A CA 1
ATOM 653 C C . MET A 1 90 ? -10.961 -1.463 -13.015 1.00 90.81 90 MET A C 1
ATOM 655 O O . MET A 1 90 ? -10.438 -2.167 -12.154 1.00 90.81 90 MET A O 1
ATOM 659 N N . PRO A 1 91 ? -10.744 -0.135 -13.066 1.00 91.81 91 PRO A N 1
ATOM 660 C CA . PRO A 1 91 ? -9.945 0.552 -12.058 1.00 91.81 91 PRO A CA 1
ATOM 661 C C . PRO A 1 91 ? -10.444 0.277 -10.633 1.00 91.81 91 PRO A C 1
ATOM 663 O O . PRO A 1 91 ? -11.628 0.466 -10.344 1.00 91.81 91 PRO A O 1
ATOM 666 N N . ASN A 1 92 ? -9.539 -0.155 -9.755 1.00 94.19 92 ASN A N 1
ATOM 667 C CA . ASN A 1 92 ? -9.854 -0.536 -8.377 1.00 94.19 92 ASN A CA 1
ATOM 668 C C . ASN A 1 92 ? -9.608 0.620 -7.393 1.00 94.19 92 ASN A C 1
ATOM 670 O O . ASN A 1 92 ? -8.757 1.485 -7.621 1.00 94.19 92 ASN A O 1
ATOM 674 N N . SER A 1 93 ? -10.337 0.615 -6.277 1.00 95.25 93 SER A N 1
ATOM 675 C CA . SER A 1 93 ? -10.136 1.531 -5.152 1.00 95.25 93 SER A CA 1
ATOM 676 C C . SER A 1 93 ? -10.345 0.797 -3.833 1.00 95.25 93 SER A C 1
ATOM 678 O O . SER A 1 93 ? -11.200 -0.081 -3.735 1.00 95.25 93 SER A O 1
ATOM 680 N N . TYR A 1 94 ? -9.564 1.177 -2.828 1.00 96.31 94 TYR A N 1
ATOM 681 C CA . TYR A 1 94 ? -9.523 0.546 -1.519 1.00 96.31 94 TYR A CA 1
ATOM 682 C C . TYR A 1 94 ? -9.772 1.607 -0.456 1.00 96.31 94 TYR A C 1
ATOM 684 O O . TYR A 1 94 ? -9.100 2.639 -0.426 1.00 96.31 94 TYR A O 1
ATOM 692 N N . THR A 1 95 ? -10.753 1.359 0.409 1.00 97.12 95 THR A N 1
ATOM 693 C CA . THR A 1 95 ? -11.025 2.193 1.582 1.00 97.12 95 THR A CA 1
ATOM 694 C C . THR A 1 95 ? -10.490 1.484 2.813 1.00 97.12 95 THR A C 1
ATOM 696 O O . THR A 1 95 ? -10.971 0.405 3.170 1.00 97.12 95 THR A O 1
ATOM 699 N N . VAL A 1 96 ? -9.509 2.108 3.457 1.00 95.88 96 VAL A N 1
ATOM 700 C CA . VAL A 1 96 ? -8.827 1.595 4.644 1.00 95.88 96 VAL A CA 1
ATOM 701 C C . VAL A 1 96 ? -9.225 2.450 5.838 1.00 95.88 96 VAL A C 1
ATOM 703 O O . VAL A 1 96 ? -8.967 3.653 5.861 1.00 95.88 96 VAL A O 1
ATOM 706 N N . SER A 1 97 ? -9.879 1.841 6.820 1.00 95.19 97 SER A N 1
ATOM 707 C CA . SER A 1 97 ? -10.223 2.487 8.084 1.00 95.19 97 SER A CA 1
ATOM 708 C C . SER A 1 97 ? -9.044 2.370 9.046 1.00 95.19 97 SER A C 1
ATOM 710 O O . SER A 1 97 ? -8.812 1.302 9.610 1.00 95.19 97 SER A O 1
ATOM 712 N N . LEU A 1 98 ? -8.313 3.466 9.227 1.00 91.62 98 LEU A N 1
ATOM 713 C CA . LEU A 1 98 ? -7.191 3.587 10.156 1.00 91.62 98 LEU A CA 1
ATOM 714 C C . LEU A 1 98 ? -7.633 4.275 11.448 1.00 91.62 98 LEU A C 1
ATOM 716 O O . LEU A 1 98 ? -8.718 4.858 11.518 1.00 91.62 98 LEU A O 1
ATOM 720 N N . PHE A 1 99 ? -6.784 4.228 12.468 1.00 86.62 99 PHE A N 1
ATOM 721 C CA . PHE A 1 99 ? -6.991 4.958 13.709 1.00 86.62 99 PHE A CA 1
ATOM 722 C C . PHE A 1 99 ? -5.946 6.069 13.838 1.00 86.62 99 PHE A C 1
ATOM 724 O O . PHE A 1 99 ? -4.746 5.826 13.781 1.00 86.62 99 PHE A O 1
ATOM 731 N N . ASP A 1 100 ? -6.402 7.308 13.977 1.00 81.69 100 ASP A N 1
ATOM 732 C CA . ASP A 1 100 ? -5.524 8.459 14.157 1.00 81.69 100 ASP A CA 1
ATOM 733 C C . ASP A 1 100 ? -5.174 8.583 15.649 1.00 81.69 100 ASP A C 1
ATOM 735 O O . ASP A 1 100 ? -6.036 8.881 16.477 1.00 81.69 100 ASP A O 1
ATOM 739 N N . LEU A 1 101 ? -3.909 8.358 16.017 1.00 73.88 101 LEU A N 1
ATOM 740 C CA . LEU A 1 101 ? -3.463 8.410 17.420 1.00 73.88 101 LEU A CA 1
ATOM 741 C C . LEU A 1 101 ? -3.474 9.815 18.034 1.00 73.88 101 LEU A C 1
ATOM 743 O O . LEU A 1 101 ? -3.487 9.944 19.260 1.00 73.88 101 LEU A O 1
ATOM 747 N N . ALA A 1 102 ? -3.438 10.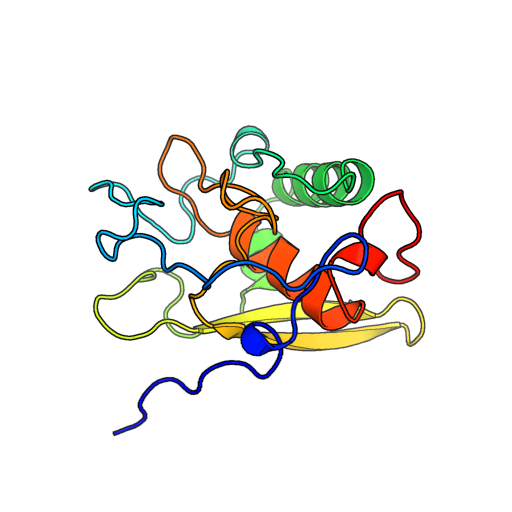872 17.221 1.00 77.44 102 ALA A N 1
ATOM 748 C CA . ALA A 1 102 ? -3.489 12.236 17.734 1.00 77.44 102 ALA A CA 1
ATOM 749 C C . ALA A 1 102 ? -4.911 12.585 18.193 1.00 77.44 102 ALA A C 1
ATOM 751 O O . ALA A 1 102 ? -5.094 13.280 19.195 1.00 77.44 102 ALA A O 1
ATOM 752 N N . THR A 1 103 ? -5.918 12.088 17.476 1.00 86.38 103 THR A N 1
ATOM 753 C CA . THR A 1 103 ? -7.334 12.402 17.724 1.00 86.38 103 THR A CA 1
ATOM 754 C C . THR A 1 103 ? -8.115 11.275 18.394 1.00 86.38 103 THR A C 1
ATOM 756 O O . THR A 1 103 ? -9.202 11.525 18.916 1.00 86.38 103 THR A O 1
ATOM 759 N N . TRP A 1 104 ? -7.567 10.060 18.418 1.00 81.56 104 TRP A N 1
ATOM 760 C CA . TRP A 1 104 ? -8.240 8.829 18.836 1.00 81.56 104 TRP A CA 1
ATOM 761 C C . TRP A 1 104 ? -9.537 8.560 18.063 1.00 81.56 104 TRP A C 1
ATOM 763 O O . TRP A 1 104 ? -10.515 8.048 18.616 1.00 81.56 104 TRP A O 1
ATOM 773 N N . GLN A 1 105 ? -9.564 8.938 16.786 1.00 88.31 105 GLN A N 1
ATOM 774 C CA . GLN A 1 105 ? -10.714 8.744 15.912 1.00 88.31 105 GLN A CA 1
ATOM 775 C C . GLN A 1 105 ? -10.367 7.828 14.750 1.00 88.31 105 GLN A C 1
ATOM 777 O O . GLN A 1 105 ? -9.247 7.805 14.246 1.00 88.31 105 GLN A O 1
ATOM 782 N N . GLU A 1 106 ? -11.372 7.079 14.310 1.00 92.38 106 GLU A N 1
ATOM 783 C CA . GLU A 1 106 ? -11.272 6.339 13.064 1.00 92.38 106 GLU A CA 1
ATOM 784 C C . GLU A 1 106 ? -11.306 7.303 11.876 1.00 92.38 106 GLU A C 1
ATOM 786 O O . GLU A 1 106 ? -12.150 8.201 11.813 1.00 92.38 106 GLU A O 1
ATOM 791 N N . VAL A 1 107 ? -10.419 7.071 10.915 1.00 94.19 107 VAL A N 1
ATOM 792 C CA . VAL A 1 107 ? -10.320 7.827 9.671 1.00 94.19 107 VAL A CA 1
ATOM 793 C C . VAL A 1 107 ? -10.357 6.875 8.482 1.00 94.19 107 VAL A C 1
ATOM 795 O O . VAL A 1 107 ? -9.691 5.843 8.472 1.00 94.19 107 VAL A O 1
ATOM 798 N N . ASP A 1 108 ? -11.134 7.227 7.460 1.00 95.75 108 ASP A N 1
ATOM 799 C CA . ASP A 1 108 ? -11.182 6.463 6.216 1.00 95.75 108 ASP A CA 1
ATOM 800 C C . ASP A 1 108 ? -10.223 7.069 5.193 1.00 95.75 108 ASP A C 1
ATOM 802 O O . ASP A 1 108 ? -10.355 8.231 4.793 1.00 95.75 108 ASP A O 1
ATOM 806 N N . VAL A 1 109 ? -9.269 6.260 4.743 1.00 96.31 109 VAL A N 1
ATOM 807 C CA . VAL A 1 109 ? -8.322 6.614 3.690 1.00 96.31 109 VAL A CA 1
ATOM 808 C C . VAL A 1 109 ? -8.690 5.850 2.431 1.00 96.31 109 VAL A C 1
ATOM 810 O O . VAL A 1 109 ? -8.672 4.622 2.408 1.00 96.31 109 VAL A O 1
ATOM 813 N N . VAL A 1 110 ? -9.021 6.585 1.373 1.00 96.88 110 VAL A N 1
ATOM 814 C CA . VAL A 1 110 ? -9.343 6.009 0.065 1.00 96.88 110 VAL A CA 1
ATOM 815 C C . VAL A 1 110 ? -8.121 6.116 -0.837 1.00 96.88 110 VAL A C 1
ATOM 817 O O . VAL A 1 110 ? -7.682 7.224 -1.155 1.00 96.88 110 VAL A O 1
ATOM 820 N N . VAL A 1 111 ? -7.587 4.974 -1.257 1.00 96.94 111 VAL A N 1
ATOM 821 C CA . VAL A 1 111 ? -6.466 4.874 -2.198 1.00 96.94 111 VAL A CA 1
ATOM 822 C C . VAL A 1 111 ? -6.911 4.172 -3.477 1.00 96.94 111 V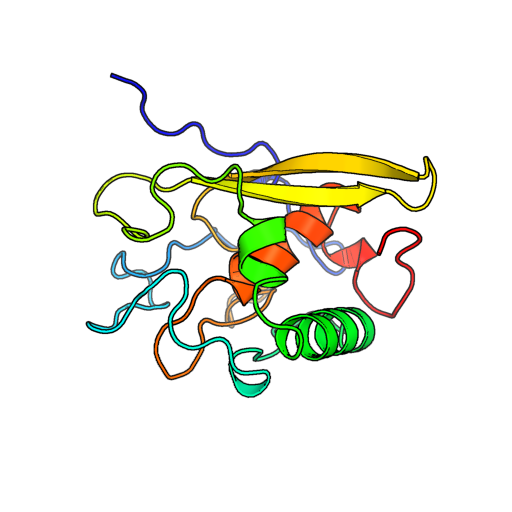AL A C 1
ATOM 824 O O . VAL A 1 111 ? -7.797 3.317 -3.464 1.00 96.94 111 VAL A O 1
ATOM 827 N 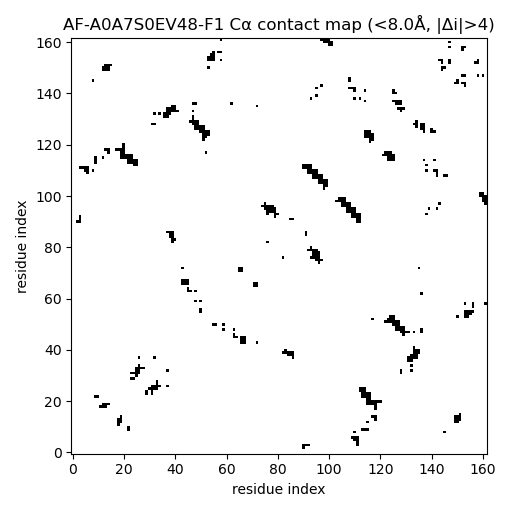N . ASP A 1 112 ? -6.325 4.550 -4.607 1.00 96.06 112 ASP A N 1
ATOM 828 C CA . ASP A 1 112 ? -6.529 3.854 -5.878 1.00 96.06 112 ASP A CA 1
ATOM 829 C C . ASP A 1 112 ? -5.536 2.692 -6.059 1.00 96.06 112 ASP A C 1
ATOM 831 O O . ASP A 1 112 ? -4.642 2.474 -5.236 1.00 96.06 112 ASP A O 1
ATOM 835 N N . GLU A 1 113 ? -5.687 1.941 -7.151 1.00 96.00 113 GLU A N 1
ATOM 836 C CA . GLU A 1 113 ? -4.873 0.754 -7.447 1.00 96.00 113 GLU A CA 1
ATOM 837 C C . GLU A 1 113 ? -3.388 1.021 -7.742 1.00 96.00 113 GLU A C 1
ATOM 839 O O . GLU A 1 113 ? -2.608 0.070 -7.807 1.00 96.00 113 GLU A O 1
ATOM 844 N N . ARG A 1 114 ? -2.980 2.282 -7.932 1.00 96.50 114 ARG A N 1
ATOM 845 C CA . ARG A 1 114 ? -1.622 2.648 -8.346 1.00 96.50 114 ARG A CA 1
ATOM 846 C C . ARG A 1 114 ? -0.647 2.597 -7.165 1.00 96.50 114 ARG A C 1
ATOM 848 O O . ARG A 1 114 ? -0.885 3.221 -6.139 1.00 96.50 114 ARG A O 1
ATOM 855 N N . LEU A 1 115 ? 0.491 1.936 -7.312 1.00 96.00 115 LEU A N 1
ATOM 856 C CA . LEU A 1 115 ? 1.549 1.851 -6.307 1.00 96.00 115 LEU A CA 1
ATOM 857 C C . LEU A 1 115 ? 2.740 2.743 -6.679 1.00 96.00 115 LEU A C 1
ATOM 859 O O . LEU A 1 115 ? 3.063 2.932 -7.856 1.00 96.00 115 LEU A O 1
ATOM 863 N N . ALA A 1 116 ? 3.390 3.313 -5.664 1.00 94.75 116 ALA A N 1
ATOM 864 C CA . ALA A 1 116 ? 4.543 4.189 -5.844 1.00 94.75 116 ALA A CA 1
ATOM 865 C C . ALA A 1 116 ? 5.788 3.384 -6.245 1.00 94.75 116 ALA A C 1
ATOM 867 O O . ALA A 1 116 ? 6.093 2.364 -5.629 1.00 94.75 116 ALA A O 1
ATOM 868 N N . ARG A 1 117 ? 6.538 3.863 -7.245 1.00 93.62 117 ARG A N 1
ATOM 869 C CA . ARG A 1 117 ? 7.872 3.341 -7.580 1.00 93.62 117 ARG A CA 1
ATOM 870 C C . ARG A 1 117 ? 8.961 4.119 -6.853 1.00 93.62 117 ARG A C 1
ATOM 872 O O . ARG A 1 117 ? 8.851 5.339 -6.699 1.00 93.62 117 ARG A O 1
ATOM 879 N N . LYS A 1 118 ? 10.051 3.432 -6.505 1.00 90.50 118 LYS A N 1
ATOM 880 C CA . LYS A 1 118 ? 11.273 4.070 -5.997 1.00 90.50 118 LYS A CA 1
ATOM 881 C C . LYS A 1 118 ? 11.738 5.173 -6.966 1.00 90.50 118 LYS A C 1
ATOM 883 O O . LYS A 1 118 ? 11.603 4.995 -8.181 1.00 90.50 118 LYS A O 1
ATOM 888 N N . PRO A 1 119 ? 12.297 6.296 -6.475 1.00 88.62 119 PRO A N 1
ATOM 889 C CA . PRO A 1 119 ? 12.810 7.364 -7.340 1.00 88.62 119 PRO A CA 1
ATOM 890 C C . PRO A 1 119 ? 13.872 6.905 -8.353 1.00 88.62 119 PRO A C 1
ATOM 892 O O . PRO A 1 119 ? 13.971 7.473 -9.437 1.00 88.62 119 PRO A O 1
ATOM 895 N N . ASP A 1 120 ? 14.638 5.861 -8.027 1.00 87.75 120 ASP A N 1
ATOM 896 C CA . ASP A 1 120 ? 15.639 5.251 -8.913 1.00 87.75 120 ASP A CA 1
ATOM 897 C C . ASP A 1 120 ? 15.048 4.272 -9.950 1.00 87.75 120 ASP A C 1
ATOM 899 O O . ASP A 1 120 ? 15.761 3.782 -10.824 1.00 87.75 120 ASP A O 1
ATOM 903 N N . GLY A 1 121 ? 13.743 3.993 -9.870 1.00 83.94 121 GLY A N 1
ATOM 904 C CA . GLY A 1 121 ? 13.022 3.100 -10.773 1.00 83.94 121 GLY A CA 1
ATOM 905 C C . GLY A 1 121 ? 13.261 1.605 -10.549 1.00 83.94 121 GLY A C 1
ATOM 906 O O . GLY A 1 121 ? 12.776 0.813 -11.355 1.00 83.94 121 GLY A O 1
ATOM 907 N N . THR A 1 122 ? 13.968 1.201 -9.488 1.00 86.06 122 THR A N 1
ATOM 908 C CA . THR A 1 122 ? 14.383 -0.201 -9.265 1.00 86.06 122 THR A CA 1
ATOM 909 C C . THR A 1 122 ? 13.276 -1.127 -8.758 1.00 86.06 122 THR A C 1
ATOM 911 O O . THR A 1 122 ? 13.480 -2.335 -8.705 1.00 86.06 122 THR A O 1
ATOM 914 N N . GLY A 1 123 ? 12.104 -0.596 -8.404 1.00 89.12 123 GLY A N 1
ATOM 915 C CA . GLY A 1 123 ? 10.976 -1.396 -7.928 1.00 89.12 123 GLY A CA 1
ATOM 916 C C . GLY A 1 123 ? 9.902 -0.561 -7.242 1.00 89.12 123 GLY A C 1
ATOM 917 O O . GLY A 1 123 ? 9.849 0.666 -7.405 1.00 89.12 123 GLY A O 1
ATOM 918 N N . LEU A 1 124 ? 9.051 -1.235 -6.470 1.00 93.31 124 LEU A N 1
ATOM 919 C CA . LEU A 1 124 ? 8.064 -0.588 -5.610 1.00 93.31 124 LEU A CA 1
ATOM 920 C C . LEU A 1 124 ? 8.743 0.124 -4.444 1.00 93.31 124 LEU A C 1
ATOM 922 O O . LEU A 1 124 ? 9.731 -0.350 -3.888 1.00 93.31 124 LEU A O 1
ATOM 926 N N . LEU A 1 125 ? 8.236 1.307 -4.108 1.00 93.31 125 LEU A N 1
ATOM 927 C CA . LEU A 1 125 ? 8.694 2.038 -2.935 1.00 93.31 125 LEU A CA 1
ATOM 928 C C . LEU A 1 125 ? 8.215 1.344 -1.657 1.00 93.31 125 LEU A C 1
ATOM 930 O O . LEU A 1 125 ? 9.024 1.117 -0.766 1.00 93.31 125 LEU A O 1
ATOM 934 N N . GLY A 1 126 ? 6.933 0.996 -1.616 1.00 91.06 126 GLY A N 1
ATOM 935 C CA . GLY A 1 126 ? 6.306 0.249 -0.533 1.00 91.06 126 GLY A CA 1
ATOM 936 C C . GLY A 1 126 ? 6.380 -1.270 -0.699 1.00 91.06 126 GLY A C 1
ATOM 937 O O . GLY A 1 126 ? 7.107 -1.766 -1.562 1.00 91.06 126 GLY A O 1
ATOM 938 N N . CYS A 1 127 ? 5.593 -1.984 0.101 1.00 91.38 127 CYS A N 1
ATOM 939 C CA . CYS A 1 127 ? 5.429 -3.430 0.081 1.00 91.38 127 CYS A CA 1
ATOM 940 C C . CYS A 1 127 ? 5.188 -3.968 -1.330 1.00 91.38 127 CYS A C 1
ATOM 942 O O . CYS A 1 127 ? 4.400 -3.417 -2.109 1.00 91.38 127 CYS A O 1
ATOM 944 N N . GLU A 1 128 ? 5.829 -5.092 -1.627 1.00 91.31 128 GLU A N 1
ATOM 945 C CA . GLU A 1 128 ? 5.566 -5.860 -2.841 1.00 91.31 128 GLU A CA 1
ATOM 946 C C . GLU A 1 128 ? 4.384 -6.815 -2.630 1.00 91.31 128 GLU A C 1
ATOM 948 O O . GLU A 1 128 ? 4.130 -7.217 -1.491 1.00 91.31 128 GLU A O 1
ATOM 953 N N . PRO A 1 129 ? 3.648 -7.184 -3.699 1.00 93.00 129 PRO A N 1
ATOM 954 C CA . PRO A 1 129 ? 2.670 -8.258 -3.600 1.00 93.00 129 PRO A CA 1
ATOM 955 C C . PRO A 1 129 ? 3.333 -9.528 -3.069 1.00 93.00 129 PRO A C 1
ATOM 957 O O . PRO A 1 129 ? 4.485 -9.808 -3.418 1.00 93.00 129 PRO A O 1
ATOM 960 N N . SER A 1 130 ? 2.609 -10.311 -2.271 1.00 90.69 130 SER A N 1
ATOM 961 C CA . SER A 1 130 ? 3.166 -11.560 -1.749 1.00 90.69 130 SER A CA 1
ATOM 962 C C . SER A 1 130 ? 3.487 -12.551 -2.872 1.00 90.69 130 SER A C 1
ATOM 964 O O . SER A 1 130 ? 3.044 -12.397 -4.016 1.00 90.69 130 SER A O 1
ATOM 966 N N . GLN A 1 131 ? 4.246 -13.606 -2.557 1.00 86.94 131 GLN A N 1
ATOM 967 C CA . GLN A 1 131 ? 4.570 -14.653 -3.539 1.00 86.94 131 GLN A CA 1
ATOM 968 C C . GLN A 1 131 ? 3.310 -15.315 -4.117 1.00 86.94 131 GLN A C 1
ATOM 970 O O . GLN A 1 131 ? 3.292 -15.671 -5.296 1.00 86.94 131 GLN A O 1
ATOM 975 N N . ASP A 1 132 ? 2.242 -15.398 -3.322 1.00 88.50 132 ASP A N 1
ATOM 976 C CA . ASP A 1 132 ? 0.943 -15.929 -3.736 1.00 88.50 132 ASP A CA 1
ATOM 977 C C . ASP A 1 132 ? 0.041 -14.877 -4.404 1.00 88.50 132 ASP A C 1
ATOM 979 O O . ASP A 1 132 ? -1.102 -15.170 -4.776 1.00 88.50 132 ASP A O 1
ATOM 983 N N . GLY A 1 133 ? 0.561 -13.666 -4.617 1.00 91.25 133 GLY A N 1
ATOM 984 C CA . GLY A 1 133 ? -0.097 -12.579 -5.329 1.00 91.25 133 GLY A CA 1
ATOM 985 C C . GLY A 1 133 ? -1.079 -11.781 -4.477 1.00 91.25 133 GLY A C 1
ATOM 986 O O . GLY A 1 133 ? -2.055 -11.277 -5.027 1.00 91.25 133 GLY A O 1
ATOM 987 N N . GLU A 1 134 ? -0.870 -11.685 -3.164 1.00 94.06 134 GLU A N 1
ATOM 988 C CA . GLU A 1 134 ? -1.737 -10.896 -2.283 1.00 94.06 134 GLU A CA 1
ATOM 989 C C . GLU A 1 134 ? -1.359 -9.411 -2.272 1.00 94.06 134 GLU A C 1
ATOM 991 O O . GLU A 1 134 ? -0.181 -9.059 -2.296 1.00 94.06 134 GLU A O 1
ATOM 996 N N . LEU A 1 135 ? -2.363 -8.528 -2.241 1.00 95.31 135 LEU A N 1
ATOM 997 C CA . LEU A 1 135 ? -2.184 -7.074 -2.376 1.00 95.31 135 LEU A CA 1
ATOM 998 C C . LEU A 1 135 ? -2.538 -6.277 -1.116 1.00 95.31 135 LEU A C 1
ATOM 1000 O O . LEU A 1 135 ? -2.313 -5.063 -1.074 1.00 95.31 135 LEU A O 1
ATOM 1004 N N . TRP A 1 136 ? -3.119 -6.920 -0.104 1.00 94.50 136 TRP A N 1
ATOM 1005 C CA . TRP A 1 136 ? -3.622 -6.248 1.092 1.00 94.50 136 TRP A CA 1
ATOM 1006 C C . TRP A 1 136 ? -2.530 -5.427 1.794 1.00 94.50 136 TRP A C 1
ATOM 1008 O O . TRP A 1 136 ? -2.786 -4.285 2.183 1.00 94.50 136 TRP A O 1
ATOM 1018 N N . ALA A 1 137 ? -1.303 -5.956 1.878 1.00 92.81 137 ALA A N 1
ATOM 1019 C CA . ALA A 1 137 ? -0.169 -5.283 2.509 1.00 92.81 137 ALA A CA 1
ATOM 1020 C C . ALA A 1 137 ? 0.230 -4.009 1.745 1.00 92.81 137 ALA A C 1
ATOM 1022 O O . ALA A 1 137 ? 0.365 -2.945 2.350 1.00 92.81 137 ALA A O 1
ATOM 1023 N N . CYS A 1 138 ? 0.305 -4.082 0.409 1.00 95.06 138 CYS A N 1
ATOM 1024 C CA . CYS A 1 138 ? 0.613 -2.939 -0.457 1.00 95.06 138 CYS A CA 1
ATOM 1025 C C . CYS A 1 138 ? -0.356 -1.772 -0.233 1.00 95.06 138 CYS A C 1
ATOM 1027 O O . CYS A 1 138 ? 0.051 -0.612 -0.133 1.00 95.06 138 CYS A O 1
ATOM 1029 N N . TYR A 1 139 ? -1.658 -2.063 -0.172 1.00 96.56 139 TYR A N 1
ATOM 1030 C CA . TYR A 1 139 ? -2.676 -1.020 -0.050 1.00 96.56 139 TYR A CA 1
ATOM 1031 C C . TYR A 1 139 ? -2.851 -0.515 1.381 1.00 96.56 139 TYR A C 1
ATOM 1033 O O . TYR A 1 139 ? -3.181 0.660 1.560 1.00 96.56 139 TYR A O 1
ATOM 1041 N N . LEU A 1 140 ? -2.584 -1.349 2.388 1.00 95.19 140 LEU A N 1
ATOM 1042 C CA . LEU A 1 140 ? -2.558 -0.918 3.783 1.00 95.19 140 LEU A CA 1
ATOM 1043 C C . LEU A 1 140 ? -1.412 0.068 4.021 1.00 95.19 140 LEU A C 1
ATOM 1045 O O . LEU A 1 140 ? -1.642 1.174 4.505 1.00 95.19 140 LEU A O 1
ATOM 1049 N N . GLU A 1 141 ? -0.197 -0.284 3.613 1.00 93.75 141 GLU A N 1
ATOM 1050 C CA . GLU A 1 141 ? 0.981 0.570 3.774 1.00 93.75 141 GLU A CA 1
ATOM 1051 C C . GLU A 1 141 ? 0.850 1.872 2.959 1.00 93.75 141 GLU A C 1
ATOM 1053 O O . GLU A 1 141 ? 1.077 2.960 3.495 1.00 93.75 141 GLU A O 1
ATOM 1058 N N . LYS A 1 142 ? 0.344 1.810 1.713 1.00 95.94 142 LYS A N 1
ATOM 1059 C CA . LYS A 1 142 ? 0.005 3.014 0.925 1.00 95.94 142 LYS A CA 1
ATOM 1060 C C . LYS A 1 142 ? -0.985 3.923 1.664 1.00 95.94 142 LYS A C 1
ATOM 1062 O O . LYS A 1 142 ? -0.824 5.146 1.638 1.00 95.94 142 LYS A O 1
ATOM 1067 N N . ALA A 1 143 ? -2.014 3.360 2.299 1.00 95.88 143 ALA A N 1
ATOM 1068 C CA . ALA A 1 143 ? -2.994 4.134 3.058 1.00 95.88 143 ALA A CA 1
ATOM 1069 C C . ALA A 1 143 ? -2.382 4.776 4.312 1.00 95.88 143 ALA A C 1
ATOM 1071 O O . ALA A 1 143 ? -2.674 5.939 4.599 1.00 95.88 143 ALA A O 1
ATOM 1072 N N . VAL A 1 144 ? -1.490 4.072 5.014 1.00 93.12 144 VAL A N 1
ATOM 1073 C CA . VAL A 1 144 ? -0.747 4.629 6.156 1.00 93.12 144 VAL A CA 1
ATOM 1074 C C . VAL A 1 144 ? 0.166 5.770 5.701 1.00 93.12 144 VAL A C 1
ATOM 1076 O O . VAL A 1 144 ? 0.106 6.858 6.273 1.00 93.12 144 VAL A O 1
ATOM 1079 N N . ALA A 1 145 ? 0.930 5.595 4.618 1.00 93.44 145 ALA A N 1
ATOM 1080 C CA . ALA A 1 145 ? 1.745 6.664 4.037 1.00 93.44 145 ALA A CA 1
ATOM 1081 C C . ALA A 1 145 ? 0.890 7.885 3.651 1.00 93.44 145 ALA A C 1
ATOM 1083 O O . ALA A 1 145 ? 1.259 9.026 3.936 1.00 93.44 145 ALA A O 1
ATOM 1084 N N . ALA A 1 146 ? -0.279 7.664 3.042 1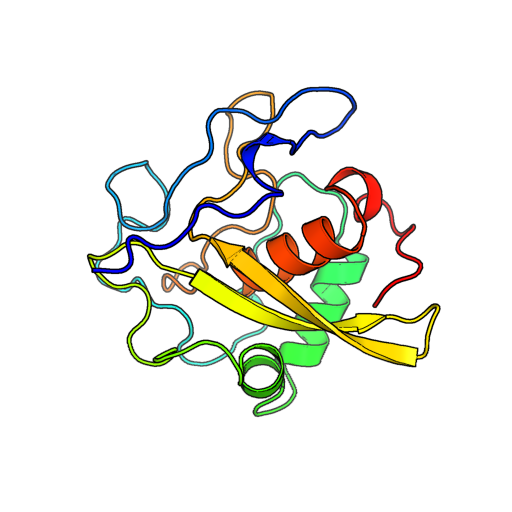.00 95.06 146 ALA A N 1
ATOM 1085 C CA . ALA A 1 146 ? -1.219 8.725 2.690 1.00 95.06 146 ALA A CA 1
ATOM 1086 C C . ALA A 1 146 ? -1.765 9.470 3.923 1.00 95.06 146 ALA A C 1
ATOM 1088 O O . ALA A 1 146 ? -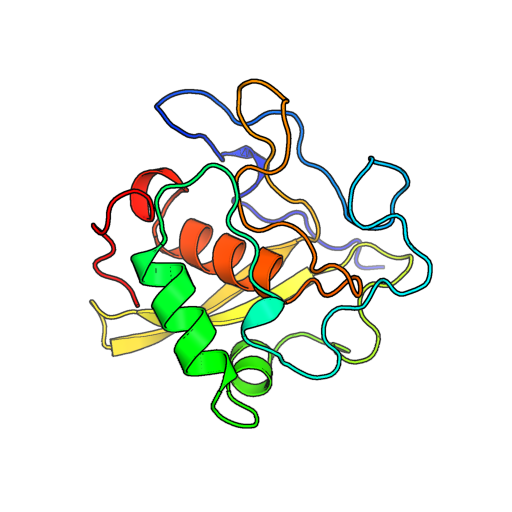1.835 10.701 3.904 1.00 95.06 146 ALA A O 1
ATOM 1089 N N . HIS A 1 147 ? -2.116 8.751 4.994 1.00 93.75 147 HIS A N 1
ATOM 1090 C CA . HIS A 1 147 ? -2.590 9.339 6.250 1.00 93.75 147 HIS A CA 1
ATOM 1091 C C . HIS A 1 147 ? -1.498 10.145 6.961 1.00 93.75 147 HIS A C 1
ATOM 1093 O O . HIS A 1 147 ? -1.739 11.277 7.376 1.00 93.75 147 HIS A O 1
ATOM 1099 N N . CYS A 1 148 ? -0.279 9.606 7.023 1.00 90.00 148 CYS A N 1
ATOM 1100 C CA . CYS A 1 148 ? 0.868 10.250 7.660 1.00 90.00 148 CYS A CA 1
ATOM 1101 C C . CYS A 1 148 ? 1.421 11.445 6.867 1.00 90.00 148 CYS A C 1
ATOM 1103 O O . CYS A 1 148 ? 2.248 12.192 7.390 1.00 90.00 148 CYS A O 1
ATOM 1105 N N . GLY A 1 149 ? 0.968 11.655 5.627 1.00 91.31 149 GLY A N 1
ATOM 1106 C CA . GLY A 1 149 ? 1.374 12.782 4.786 1.00 91.31 149 GLY A CA 1
ATOM 1107 C C . GLY A 1 149 ? 2.600 12.517 3.908 1.00 91.31 149 GL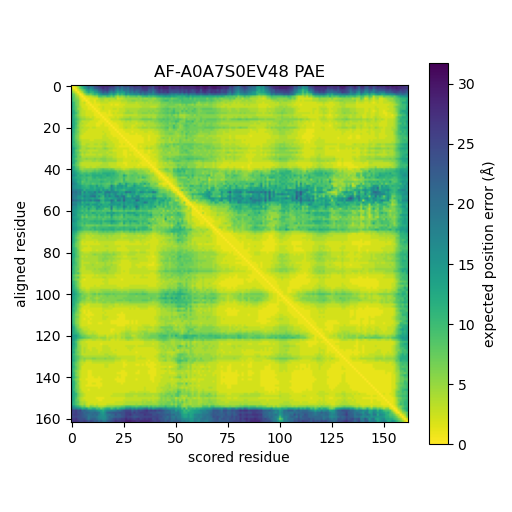Y A C 1
ATOM 1108 O O . GLY A 1 149 ? 3.242 13.469 3.467 1.00 91.31 149 GLY A O 1
ATOM 1109 N N . GLY A 1 150 ? 2.928 11.252 3.644 1.00 91.81 150 GLY A N 1
ATOM 1110 C CA . GLY A 1 150 ? 3.953 10.831 2.687 1.00 91.81 150 GLY A CA 1
ATOM 1111 C C . GLY A 1 150 ? 4.828 9.680 3.185 1.00 91.81 150 GLY A C 1
ATOM 1112 O O . GLY A 1 150 ? 4.875 9.380 4.374 1.00 91.81 150 GLY A O 1
ATOM 1113 N N . TRP A 1 151 ? 5.567 9.065 2.260 1.00 92.12 151 TRP A N 1
ATOM 1114 C CA . TRP A 1 151 ? 6.457 7.930 2.538 1.00 92.12 151 TRP A CA 1
ATOM 1115 C C . TRP A 1 151 ? 7.589 8.276 3.515 1.00 92.12 151 TRP A C 1
ATOM 1117 O O . TRP A 1 151 ? 7.874 7.502 4.423 1.00 92.12 151 TRP A O 1
ATOM 1127 N N . ASP A 1 152 ? 8.149 9.487 3.428 1.00 90.19 152 ASP A N 1
ATOM 1128 C CA . ASP A 1 152 ? 9.169 9.979 4.372 1.00 90.19 152 ASP A CA 1
ATOM 1129 C C . ASP A 1 152 ? 8.674 10.044 5.833 1.00 90.19 152 ASP A C 1
ATOM 1131 O O . ASP A 1 152 ? 9.472 10.191 6.754 1.00 90.19 152 ASP A O 1
ATOM 1135 N N . LYS A 1 153 ? 7.355 9.994 6.068 1.00 88.12 153 LYS A N 1
ATOM 1136 C CA . LYS A 1 153 ? 6.757 10.065 7.412 1.00 88.12 153 LYS A CA 1
ATOM 1137 C C . LYS A 1 153 ? 6.626 8.707 8.085 1.00 88.12 153 LYS A C 1
ATOM 1139 O O . LYS A 1 153 ? 6.472 8.659 9.304 1.00 88.12 153 LYS A O 1
ATOM 1144 N N . ILE A 1 154 ? 6.692 7.629 7.309 1.00 86.00 154 ILE A N 1
ATOM 1145 C CA . ILE A 1 154 ? 6.655 6.254 7.821 1.00 86.00 154 ILE A CA 1
ATOM 1146 C C . ILE A 1 154 ? 8.057 5.619 7.865 1.00 86.00 154 ILE A C 1
ATOM 1148 O O . ILE A 1 154 ? 8.265 4.630 8.569 1.00 86.00 154 ILE A O 1
ATOM 1152 N N . ASP A 1 155 ? 9.041 6.248 7.217 1.00 82.75 155 ASP A N 1
ATOM 1153 C CA . ASP A 1 155 ? 10.449 5.853 7.247 1.00 82.75 155 ASP A CA 1
ATOM 1154 C C . ASP A 1 155 ? 11.117 6.145 8.607 1.00 82.75 155 ASP A C 1
ATOM 1156 O O . ASP A 1 155 ? 11.068 7.266 9.119 1.00 82.75 155 ASP A O 1
ATOM 1160 N N . GLY A 1 156 ? 11.752 5.140 9.219 1.00 65.62 156 GLY A N 1
ATOM 1161 C CA . GLY A 1 156 ? 12.595 5.331 10.406 1.00 65.62 156 GLY A CA 1
ATOM 1162 C C . GLY A 1 156 ? 11.873 5.549 11.747 1.00 65.62 156 GLY A C 1
ATOM 1163 O O . GLY A 1 156 ? 12.509 5.981 12.709 1.00 65.62 156 GLY A O 1
ATOM 1164 N N . GLY A 1 157 ? 10.576 5.235 11.859 1.00 55.12 157 GLY A N 1
ATOM 1165 C CA . GLY A 1 157 ? 9.895 5.124 13.163 1.00 55.12 157 GLY A CA 1
ATOM 1166 C C . GLY A 1 157 ? 9.295 6.405 13.745 1.00 55.12 157 GLY A C 1
ATOM 1167 O O . GLY A 1 157 ? 8.954 6.419 14.925 1.00 55.12 157 GLY A O 1
ATOM 1168 N N . GLN A 1 158 ? 9.134 7.479 12.964 1.00 48.09 158 GLN A N 1
ATOM 1169 C CA . GLN A 1 158 ? 8.466 8.711 13.425 1.00 48.09 158 GLN A CA 1
ATOM 1170 C C . GLN A 1 158 ? 7.007 8.834 12.977 1.00 48.09 158 GLN A C 1
ATOM 1172 O O . GLN A 1 158 ? 6.529 9.927 12.670 1.00 48.09 158 GLN A O 1
ATOM 1177 N N . CYS A 1 159 ? 6.260 7.735 12.988 1.00 47.62 159 CYS A N 1
ATOM 1178 C CA . CYS A 1 159 ? 4.811 7.847 12.929 1.00 47.62 159 CYS A CA 1
ATOM 1179 C C . CYS A 1 159 ? 4.256 8.120 14.315 1.00 47.62 159 CYS A C 1
ATOM 1181 O O . CYS A 1 159 ? 4.243 7.266 15.194 1.00 47.62 159 CYS A O 1
ATOM 1183 N N . THR A 1 160 ? 3.707 9.314 14.479 1.00 48.50 160 THR A N 1
ATOM 1184 C CA . THR A 1 160 ? 2.752 9.608 15.546 1.00 48.50 160 THR A CA 1
ATOM 1185 C C . THR A 1 160 ? 1.364 9.033 15.250 1.00 48.50 160 THR A C 1
ATOM 1187 O O . THR A 1 160 ? 0.416 9.461 15.891 1.00 48.50 160 THR A O 1
ATOM 1190 N N . HIS A 1 161 ? 1.217 8.117 14.282 1.00 47.28 161 HIS A N 1
ATOM 1191 C CA . HIS A 1 161 ? -0.056 7.551 13.823 1.00 47.28 161 HIS A CA 1
ATOM 1192 C C . HIS A 1 161 ? 0.133 6.042 13.563 1.00 47.28 161 HIS A C 1
ATOM 1194 O O . HIS A 1 161 ? 0.856 5.671 12.641 1.00 47.28 161 HIS A O 1
ATOM 1200 N N . ALA A 1 162 ? -0.454 5.191 14.403 1.00 42.06 162 ALA A N 1
ATOM 1201 C CA . ALA A 1 162 ? -0.527 3.736 14.280 1.00 42.06 162 ALA A CA 1
ATOM 1202 C C . ALA A 1 162 ? -1.953 3.284 14.615 1.00 42.06 162 ALA A C 1
ATOM 1204 O O . ALA A 1 162 ? -2.527 3.862 15.566 1.00 42.06 162 ALA A O 1
#

Secondary structure (DSSP, 8-state):
--PPPPPSSGGG-EETTEEPEEEE-TTTTSSSS-STT-BS-SS--GGG-B--SS--HHHHHHHHHHHTSTTHHHHHTTTSTTGGGPSPSSPPEEEEEEEETTTTEEEEEEEES-EEEPTTSSSBSSPBPPTT-B-HHHHHHHHHHHHHTSGGGTGGG--S--

pLDDT: mean 85.17, std 13.27, range [37.34, 97.12]

Radius of gyration: 14.53 Å; Cα contacts (8 Å, |Δi|>4): 299; chains: 1; bounding box: 36×31×36 Å